Protein AF-A0A485AII3-F1 (afdb_monomer)

Organism: Raoultella planticola (NCBI:txid575)

Foldseek 3Di:
DDPLPQDDDDPQQDQLDPPFHGDDSVVLSVLLVVLVPDDLVVQDDDPDCDPCVVCCVPQDDDDDSVSSSVSVSSVVSNVCSVVVVPDPCVPPPPPCPDPDPDD

Sequence (103 aa):
METMNKRIFITTRYPVSAQHGRPPSEFLQQLVETLDALPDDVFAENELHDIYAVMKGVLGPYTSLQHRKAVMCEVLRVQAGFESDWRWEAGVDLRNHHSPDSH

pLDDT: mean 80.34, std 18.9, range [36.25, 97.69]

Solvent-accessible surface area (backbone atoms only — not comparable to full-atom values): 6782 Å² total; per-residue (Å²): 134,83,80,76,78,78,79,86,73,67,76,79,38,49,46,76,45,98,89,39,69,56,57,55,70,65,57,58,50,50,49,51,53,56,58,69,73,46,64,66,76,81,51,49,91,71,93,64,91,44,71,66,62,72,40,36,89,79,76,39,84,74,87,45,63,68,48,39,49,52,50,50,49,50,50,52,53,44,49,51,41,71,59,42,85,50,55,92,64,72,84,65,68,90,77,66,89,73,74,82,78,83,132

Secondary structure (DSSP, 8-state):
---------SGGGS-SSTTSPPPPHHHHHHHHHHHHTS-GGGGS--SS--HHHHHHHHH----SHHHHHHHHHHHHHHHHHHHTTS-TTTT--TT--------

Radius of gyration: 16.8 Å; Cα contacts (8 Å, |Δi|>4): 52; chains: 1; bounding box: 39×32×48 Å

Mean predicted aligned error: 9.95 Å

Structure (mmCIF, N/CA/C/O backbone):
data_AF-A0A485AII3-F1
#
_entry.id   AF-A0A485AII3-F1
#
loop_
_atom_site.group_PDB
_atom_site.id
_atom_site.type_symbol
_atom_site.label_atom_id
_atom_site.label_alt_id
_atom_site.label_comp_id
_atom_site.label_asym_id
_atom_site.label_entity_id
_atom_site.label_seq_id
_atom_site.pdbx_PDB_ins_code
_atom_site.Cartn_x
_atom_site.Cartn_y
_atom_site.Cartn_z
_atom_site.occupancy
_atom_site.B_iso_or_equiv
_atom_site.auth_seq_id
_atom_site.auth_comp_id
_atom_site.auth_asym_id
_atom_site.auth_atom_id
_atom_site.pdbx_PDB_model_num
ATOM 1 N N . MET A 1 1 ? -20.703 -0.169 -21.672 1.00 36.25 1 MET A N 1
ATOM 2 C CA . MET A 1 1 ? -19.432 0.537 -21.925 1.00 36.25 1 MET A CA 1
ATOM 3 C C . MET A 1 1 ? -19.023 1.146 -20.602 1.00 36.25 1 MET A C 1
ATOM 5 O O . MET A 1 1 ? -19.548 2.185 -20.228 1.00 36.25 1 MET A O 1
ATOM 9 N N . GLU A 1 2 ? -18.247 0.401 -19.824 1.00 46.69 2 GLU A N 1
ATOM 10 C CA . GLU A 1 2 ? -17.829 0.819 -18.491 1.00 46.69 2 GLU A CA 1
ATOM 11 C C . GLU A 1 2 ? -16.742 1.878 -18.663 1.00 46.69 2 GLU A C 1
ATOM 13 O O . GLU A 1 2 ? -15.707 1.637 -19.287 1.00 46.69 2 GLU A O 1
ATOM 18 N N . THR A 1 3 ? -17.021 3.099 -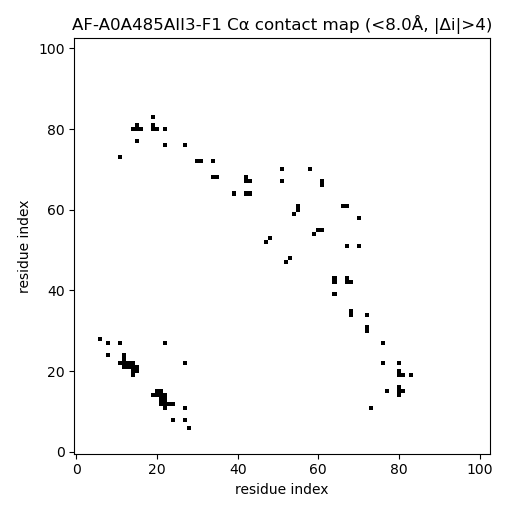18.226 1.00 47.19 3 THR A N 1
ATOM 19 C CA . THR A 1 3 ? -16.048 4.184 -18.272 1.00 47.19 3 THR A CA 1
ATOM 20 C C . THR A 1 3 ? -14.957 3.837 -17.263 1.00 47.19 3 THR A C 1
ATOM 22 O O . THR A 1 3 ? -15.124 4.099 -16.075 1.00 47.19 3 THR A O 1
ATOM 25 N N . MET A 1 4 ? -13.859 3.211 -17.706 1.00 55.84 4 MET A N 1
ATOM 26 C CA . MET A 1 4 ? -12.665 3.048 -16.874 1.00 55.84 4 MET A CA 1
ATOM 27 C C . MET A 1 4 ? -12.230 4.443 -16.427 1.00 55.84 4 MET A C 1
ATOM 29 O O . MET A 1 4 ? -11.665 5.213 -17.208 1.00 55.84 4 MET A O 1
ATOM 33 N N . ASN A 1 5 ? -12.524 4.784 -15.174 1.00 59.81 5 ASN A N 1
ATOM 34 C CA . ASN A 1 5 ? -12.034 6.000 -14.551 1.00 59.81 5 ASN A CA 1
ATOM 35 C C . ASN A 1 5 ? -10.512 5.878 -14.480 1.00 59.81 5 ASN A C 1
ATOM 37 O O . ASN A 1 5 ? -9.964 5.202 -13.612 1.00 59.81 5 ASN A O 1
ATOM 41 N N . LYS A 1 6 ? -9.826 6.477 -15.454 1.00 68.38 6 LYS A N 1
ATOM 42 C CA . LYS A 1 6 ? -8.379 6.354 -15.594 1.00 68.38 6 LYS A CA 1
ATOM 43 C C . LYS A 1 6 ? -7.716 7.151 -14.473 1.00 68.38 6 LYS A C 1
ATOM 45 O O . LYS A 1 6 ? -7.582 8.371 -14.575 1.00 68.38 6 LYS A O 1
ATOM 50 N N . ARG A 1 7 ? -7.322 6.469 -13.391 1.00 83.81 7 ARG A N 1
ATOM 51 C CA . ARG A 1 7 ? -6.571 7.084 -12.289 1.00 83.81 7 ARG A CA 1
ATOM 52 C C . ARG A 1 7 ? -5.237 7.611 -12.826 1.00 83.81 7 ARG A C 1
ATOM 54 O O . ARG A 1 7 ? -4.553 6.953 -13.612 1.00 83.81 7 ARG A O 1
ATOM 61 N N . ILE A 1 8 ? -4.861 8.815 -12.401 1.00 84.94 8 ILE A N 1
ATOM 62 C CA . ILE A 1 8 ? -3.559 9.401 -12.729 1.00 84.94 8 ILE A CA 1
ATOM 63 C C . ILE A 1 8 ? -2.585 9.035 -11.612 1.00 84.94 8 ILE A C 1
ATOM 65 O O . ILE A 1 8 ? -2.693 9.525 -10.491 1.00 84.94 8 ILE A O 1
ATOM 69 N N . PHE A 1 9 ? -1.612 8.188 -11.934 1.00 86.31 9 PHE A N 1
ATOM 70 C CA . PHE A 1 9 ? -0.525 7.829 -11.028 1.00 86.31 9 PHE A CA 1
ATOM 71 C C .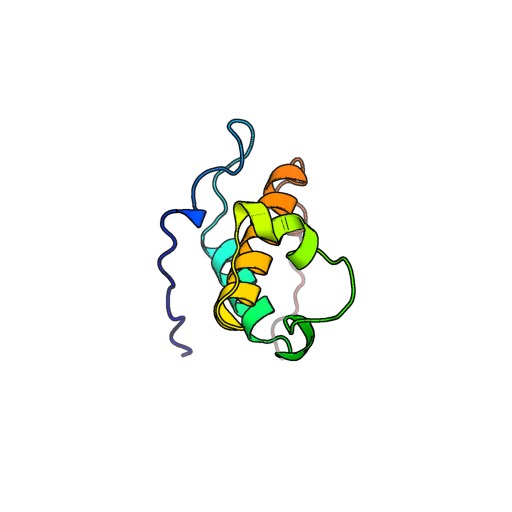 PHE A 1 9 ? 0.691 8.718 -11.304 1.00 86.31 9 PHE A C 1
ATOM 73 O O . PHE A 1 9 ? 1.222 8.708 -12.416 1.00 86.31 9 PHE A O 1
ATOM 80 N N . ILE A 1 10 ? 1.123 9.484 -10.298 1.00 84.62 10 ILE A N 1
ATOM 81 C CA . ILE A 1 10 ? 2.276 10.392 -10.398 1.00 84.62 10 ILE A CA 1
ATOM 82 C C . ILE A 1 10 ? 3.474 9.761 -9.685 1.00 84.62 10 ILE A C 1
ATOM 84 O O . ILE A 1 10 ? 4.323 9.148 -10.327 1.00 84.62 10 ILE A O 1
ATOM 88 N N . THR A 1 11 ? 3.520 9.846 -8.354 1.00 83.62 11 THR A N 1
ATOM 89 C CA . THR A 1 11 ? 4.679 9.397 -7.567 1.00 83.62 11 THR A CA 1
ATOM 90 C C . THR A 1 11 ? 4.830 7.877 -7.554 1.00 83.62 11 THR A C 1
ATOM 92 O O . THR A 1 11 ? 5.934 7.351 -7.635 1.00 83.62 11 THR A O 1
ATOM 95 N N . THR A 1 12 ? 3.726 7.137 -7.542 1.00 81.12 12 THR A N 1
ATOM 96 C CA . THR A 1 12 ? 3.749 5.666 -7.524 1.00 81.12 1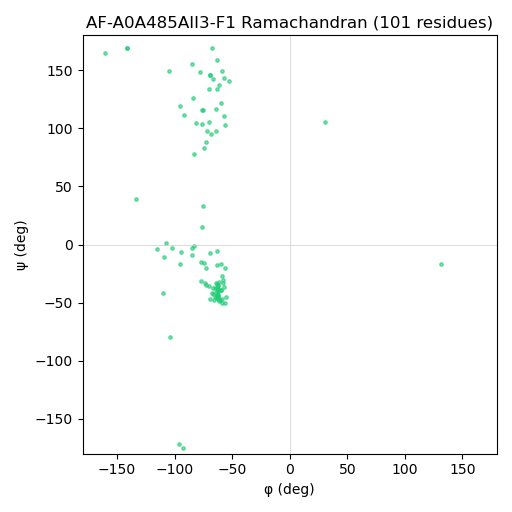2 THR A CA 1
ATOM 97 C C . THR A 1 12 ? 4.242 5.045 -8.833 1.00 81.12 12 THR A C 1
ATOM 99 O O . THR A 1 12 ? 4.485 3.843 -8.876 1.00 81.12 12 THR A O 1
ATOM 102 N N . ARG A 1 13 ? 4.453 5.845 -9.891 1.00 83.06 13 ARG A N 1
ATOM 103 C CA . ARG A 1 13 ? 5.104 5.409 -11.139 1.00 83.06 13 ARG A CA 1
ATOM 104 C C . ARG A 1 13 ? 6.626 5.469 -11.096 1.00 83.06 13 ARG A C 1
ATOM 106 O O . ARG A 1 13 ? 7.263 5.003 -12.044 1.00 83.06 13 ARG A O 1
ATOM 113 N N . TYR A 1 14 ? 7.223 6.059 -10.061 1.00 84.94 14 TYR A N 1
ATOM 114 C CA . TYR A 1 14 ? 8.674 6.029 -9.930 1.00 84.94 14 TYR A CA 1
ATOM 115 C C . TYR A 1 14 ? 9.157 4.604 -9.614 1.00 84.94 14 TYR A C 1
ATOM 117 O O . TYR A 1 14 ? 8.451 3.849 -8.934 1.00 84.94 14 TYR A O 1
ATOM 125 N N . PRO A 1 15 ? 10.346 4.224 -10.118 1.00 82.62 15 PRO A N 1
ATOM 126 C CA . PRO A 1 15 ? 10.978 2.960 -9.763 1.00 82.62 15 PRO A CA 1
ATOM 127 C C . PRO A 1 15 ? 11.090 2.794 -8.247 1.00 82.62 15 PRO A C 1
ATOM 129 O O . PRO A 1 15 ? 11.396 3.755 -7.543 1.00 82.62 15 PRO A O 1
ATOM 132 N N . VAL A 1 16 ? 10.864 1.575 -7.756 1.00 81.69 16 VAL A N 1
ATOM 133 C CA . VAL A 1 16 ? 11.058 1.234 -6.334 1.00 81.69 16 VAL A CA 1
ATOM 134 C C . VAL A 1 16 ? 12.542 1.303 -5.957 1.00 81.69 16 VAL A C 1
ATOM 136 O O . VAL A 1 16 ? 12.892 1.778 -4.882 1.00 81.69 16 VAL A O 1
ATOM 139 N N . SER A 1 17 ? 13.423 0.881 -6.864 1.00 79.19 17 SER A N 1
ATOM 140 C CA . SER A 1 17 ? 14.874 1.010 -6.740 1.00 79.19 17 SER A CA 1
ATOM 141 C C . SER A 1 17 ? 15.483 1.349 -8.103 1.00 79.19 17 SER A C 1
ATOM 143 O O . SER A 1 17 ? 14.813 1.246 -9.131 1.00 79.19 17 SER A O 1
ATOM 145 N N . ALA A 1 18 ? 16.767 1.715 -8.134 1.00 77.44 18 ALA A N 1
ATOM 146 C CA . ALA A 1 18 ? 17.488 1.964 -9.385 1.00 77.44 18 ALA A CA 1
ATOM 147 C C . ALA A 1 18 ? 17.604 0.721 -10.295 1.00 77.44 18 ALA A C 1
ATOM 149 O O . ALA A 1 18 ? 17.903 0.866 -11.477 1.00 77.44 18 ALA A O 1
ATOM 150 N N . GLN A 1 19 ? 17.391 -0.482 -9.747 1.00 76.38 19 GLN A N 1
ATOM 151 C CA . GLN A 1 19 ? 17.517 -1.760 -10.455 1.00 76.38 19 GLN A CA 1
ATOM 152 C C . GLN A 1 19 ? 16.178 -2.270 -11.010 1.00 76.38 19 GLN A C 1
ATOM 154 O O . GLN A 1 19 ? 16.179 -3.115 -11.901 1.00 76.38 19 GLN A O 1
ATOM 159 N N . HIS A 1 20 ? 15.043 -1.746 -10.535 1.00 77.38 20 HIS A N 1
ATOM 160 C CA . HIS A 1 20 ? 13.715 -2.182 -10.970 1.00 77.38 20 HIS A CA 1
ATOM 161 C C . HIS A 1 20 ? 13.066 -1.172 -11.918 1.00 77.38 20 HIS A C 1
ATOM 163 O O . HIS A 1 20 ? 13.299 0.034 -11.850 1.00 77.38 20 HIS A O 1
ATOM 169 N N . GLY A 1 21 ? 12.233 -1.674 -12.829 1.00 76.19 21 GLY A N 1
ATOM 170 C CA . GLY A 1 21 ? 11.485 -0.841 -13.765 1.00 76.19 21 GLY A CA 1
ATOM 171 C C . GLY A 1 21 ? 10.418 0.022 -13.084 1.00 76.19 21 GLY A C 1
ATOM 172 O O . GLY A 1 21 ? 10.068 -0.151 -11.916 1.00 76.19 21 GLY A O 1
ATOM 173 N N . ARG A 1 22 ? 9.860 0.963 -13.849 1.00 84.94 22 ARG A N 1
ATOM 174 C CA . ARG A 1 22 ? 8.663 1.704 -13.430 1.00 84.94 22 ARG A CA 1
ATOM 175 C C . ARG A 1 22 ? 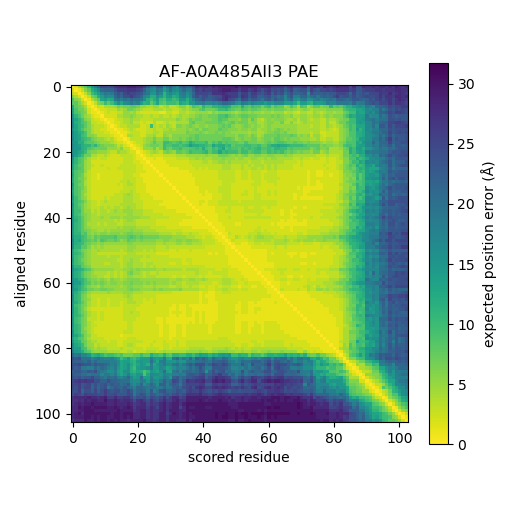7.455 0.763 -13.452 1.00 84.94 22 ARG A C 1
ATOM 177 O O . ARG A 1 22 ? 7.272 0.099 -14.474 1.00 84.94 22 ARG A O 1
ATOM 184 N N . PRO A 1 23 ? 6.604 0.740 -12.414 1.00 86.12 23 PRO A N 1
ATOM 185 C CA . PRO A 1 23 ? 5.391 -0.065 -12.455 1.00 86.12 23 PRO A CA 1
ATOM 186 C C . PRO A 1 23 ? 4.457 0.425 -13.585 1.00 86.12 23 PRO A C 1
ATOM 188 O O . PRO A 1 23 ? 4.253 1.643 -13.724 1.00 86.12 23 PRO A O 1
ATOM 191 N N . PRO A 1 24 ? 3.894 -0.486 -14.404 1.00 87.00 24 PRO A N 1
ATOM 192 C CA . PRO A 1 24 ? 2.882 -0.148 -15.405 1.00 87.00 24 PRO A CA 1
ATOM 193 C C . PRO A 1 24 ? 1.640 0.494 -14.774 1.00 87.00 24 PRO A C 1
ATOM 195 O O . PRO A 1 24 ? 1.275 0.187 -13.638 1.00 87.00 24 PRO A O 1
ATOM 198 N N . SER A 1 25 ? 0.959 1.378 -15.510 1.00 88.38 25 SER A N 1
ATOM 199 C CA . SER A 1 25 ? -0.273 2.021 -15.025 1.00 88.38 25 SER A CA 1
ATOM 200 C C . SER A 1 25 ? -1.390 1.015 -14.780 1.00 88.38 25 SER A C 1
ATOM 202 O O . SER A 1 25 ? -2.175 1.184 -13.856 1.00 88.38 25 SER A O 1
ATOM 204 N N . GLU A 1 26 ? -1.436 -0.028 -15.597 1.00 87.12 26 GLU A N 1
ATOM 205 C CA . GLU A 1 26 ? -2.431 -1.092 -15.569 1.00 87.12 26 GLU A CA 1
ATOM 206 C C . GLU A 1 26 ? -2.280 -1.919 -14.288 1.00 87.12 26 GLU A C 1
ATOM 208 O O . GLU A 1 26 ? -3.269 -2.190 -13.616 1.00 87.12 26 GLU A O 1
ATOM 213 N N . PHE A 1 27 ? -1.039 -2.213 -13.884 1.00 87.94 27 PHE A N 1
ATOM 214 C CA . PHE A 1 27 ? -0.744 -2.866 -12.607 1.00 87.94 27 PHE A CA 1
ATOM 215 C C . PHE A 1 27 ? -1.205 -2.014 -11.418 1.00 87.94 27 PHE A C 1
ATOM 217 O O . PHE A 1 27 ? -1.910 -2.501 -10.539 1.00 87.94 27 PHE A O 1
ATOM 224 N N . LEU A 1 28 ? -0.861 -0.720 -11.403 1.00 90.44 28 LEU A N 1
ATOM 225 C CA . LEU A 1 28 ? -1.280 0.184 -10.324 1.00 90.44 28 LEU A CA 1
ATOM 226 C C . LEU A 1 28 ? -2.807 0.324 -10.260 1.00 90.44 28 LEU A C 1
ATOM 228 O O . LEU A 1 28 ? -3.381 0.420 -9.177 1.00 90.44 28 LEU A O 1
ATOM 232 N N . GLN A 1 29 ? -3.466 0.320 -11.418 1.00 92.19 29 GLN A N 1
ATOM 233 C CA . GLN A 1 29 ? -4.916 0.383 -11.524 1.00 92.19 29 GLN A CA 1
ATOM 234 C C . GLN A 1 29 ? -5.577 -0.869 -10.940 1.00 92.19 29 GLN A C 1
ATOM 236 O O . GLN A 1 29 ? -6.484 -0.723 -10.118 1.00 92.19 29 GLN A O 1
ATOM 241 N N . GLN A 1 30 ? -5.089 -2.056 -11.314 1.00 91.00 30 GLN A N 1
ATOM 242 C CA . GLN A 1 30 ? -5.560 -3.338 -10.788 1.00 91.00 30 GLN A CA 1
ATOM 243 C C . GLN A 1 30 ? -5.316 -3.461 -9.286 1.00 91.00 30 GLN A C 1
ATOM 245 O O . GLN A 1 30 ? -6.178 -3.962 -8.571 1.00 91.00 30 GLN A O 1
ATOM 250 N N . LEU A 1 31 ? -4.177 -2.972 -8.789 1.00 92.62 31 LEU A N 1
ATOM 251 C CA . LEU A 1 31 ? -3.867 -3.003 -7.363 1.00 92.62 31 LEU A CA 1
ATOM 252 C C . LEU A 1 31 ? -4.897 -2.209 -6.553 1.00 92.62 31 LEU A C 1
ATOM 254 O O . LEU A 1 31 ? -5.433 -2.716 -5.571 1.00 92.62 31 LEU A O 1
ATOM 258 N N . VAL A 1 32 ? -5.218 -0.989 -6.992 1.00 94.25 32 VAL A N 1
ATOM 259 C CA . VAL A 1 32 ? -6.226 -0.160 -6.318 1.00 94.25 32 VAL A CA 1
ATOM 260 C C . VAL A 1 32 ? -7.612 -0.794 -6.407 1.00 94.25 32 VAL A C 1
ATOM 262 O O . VAL A 1 32 ? -8.297 -0.865 -5.397 1.00 94.25 32 VAL A O 1
ATOM 265 N N . GLU A 1 33 ? -8.020 -1.287 -7.577 1.00 94.19 33 GLU A N 1
ATOM 266 C CA . GLU A 1 33 ? -9.329 -1.939 -7.749 1.00 94.19 33 GLU A CA 1
ATOM 267 C C . GLU A 1 33 ? -9.470 -3.196 -6.889 1.00 94.19 33 GLU A C 1
ATOM 269 O O . GLU A 1 33 ? -10.507 -3.402 -6.261 1.00 94.19 33 GLU A O 1
ATOM 274 N N . THR A 1 34 ? -8.409 -4.000 -6.811 1.00 93.62 34 THR A N 1
ATOM 275 C CA . THR A 1 34 ? -8.384 -5.214 -5.990 1.00 93.62 34 THR A CA 1
ATOM 276 C C . THR A 1 34 ? -8.562 -4.869 -4.515 1.00 93.62 34 THR A C 1
ATOM 278 O O . THR A 1 34 ? -9.381 -5.482 -3.838 1.00 93.62 34 THR A O 1
ATOM 281 N N . LEU A 1 35 ? -7.831 -3.872 -4.010 1.00 95.38 35 LEU A N 1
ATOM 282 C CA . LEU A 1 35 ? -7.905 -3.480 -2.600 1.00 95.38 35 LEU A CA 1
ATOM 283 C C . LEU A 1 35 ? -9.198 -2.727 -2.263 1.00 95.38 35 LEU A C 1
ATOM 285 O O . LEU A 1 35 ? -9.724 -2.892 -1.163 1.00 95.38 35 LEU A O 1
ATOM 289 N N . ASP A 1 36 ? -9.736 -1.939 -3.195 1.00 94.31 36 ASP A N 1
ATOM 290 C CA . ASP A 1 36 ? -11.024 -1.258 -3.026 1.00 94.31 36 ASP A CA 1
ATOM 291 C C . ASP A 1 36 ? -12.183 -2.264 -2.907 1.00 94.31 36 ASP A C 1
ATOM 293 O O . ASP A 1 36 ? -13.127 -2.006 -2.161 1.00 94.31 36 ASP A O 1
ATOM 297 N N . ALA A 1 37 ? -12.103 -3.413 -3.589 1.00 94.56 37 ALA A N 1
ATOM 298 C CA . ALA A 1 37 ? -13.120 -4.467 -3.544 1.00 94.56 37 ALA A CA 1
ATOM 299 C C . ALA A 1 37 ? -13.082 -5.330 -2.267 1.00 94.56 37 ALA A C 1
ATOM 301 O O . ALA A 1 37 ? -14.033 -6.069 -2.000 1.00 94.56 37 ALA A O 1
ATOM 302 N N . LEU A 1 38 ? -12.001 -5.268 -1.483 1.00 96.06 38 LEU A N 1
ATOM 303 C CA . LEU A 1 38 ? -11.877 -6.036 -0.244 1.00 96.06 38 LEU A CA 1
ATOM 304 C C . LEU A 1 38 ? -12.676 -5.397 0.908 1.00 96.06 38 LEU A C 1
ATOM 306 O O . LEU A 1 38 ? -12.771 -4.166 0.978 1.00 96.06 38 LEU A O 1
ATOM 310 N N . PRO A 1 39 ? -13.209 -6.209 1.848 1.00 97.69 39 PRO A N 1
ATOM 311 C CA . PRO A 1 39 ? -13.914 -5.701 3.020 1.00 97.69 39 PRO A CA 1
ATOM 312 C C . PRO A 1 39 ? -13.053 -4.752 3.853 1.00 97.69 39 PRO A C 1
ATOM 314 O O . PRO A 1 39 ? -11.859 -4.981 4.045 1.00 97.69 39 PRO A O 1
ATOM 317 N N . ASP A 1 40 ? -13.682 -3.721 4.408 1.00 97.19 40 ASP A N 1
ATOM 318 C CA . ASP A 1 40 ? -13.008 -2.708 5.220 1.00 97.19 40 ASP A CA 1
ATOM 319 C C . ASP A 1 40 ? -12.285 -3.302 6.442 1.00 97.19 40 ASP A C 1
ATOM 321 O O . ASP A 1 40 ? -11.189 -2.854 6.779 1.00 97.19 40 ASP A O 1
ATOM 325 N N . ASP A 1 41 ? -12.828 -4.374 7.026 1.00 96.25 41 ASP A N 1
ATOM 326 C CA . ASP A 1 41 ? -12.240 -5.095 8.164 1.00 96.25 41 ASP A CA 1
ATOM 327 C C . ASP A 1 41 ? -10.832 -5.642 7.880 1.00 96.25 41 ASP A C 1
ATOM 329 O O . ASP A 1 41 ? -10.018 -5.742 8.795 1.00 96.25 41 ASP A O 1
ATOM 333 N N . VAL A 1 42 ? -10.499 -5.935 6.615 1.00 95.69 42 VAL A N 1
ATOM 334 C CA . VAL A 1 42 ? -9.148 -6.373 6.210 1.00 95.69 42 VAL A CA 1
ATOM 335 C C . VAL A 1 42 ? -8.103 -5.299 6.514 1.00 95.69 42 VAL A C 1
ATOM 337 O O . VAL A 1 42 ? -6.952 -5.604 6.819 1.00 95.69 42 VAL A O 1
ATOM 340 N N . PHE A 1 43 ? -8.505 -4.032 6.434 1.00 97.00 43 PHE A N 1
ATOM 341 C CA . PHE A 1 43 ? -7.628 -2.881 6.612 1.00 97.00 43 PHE A CA 1
ATOM 342 C C . PHE A 1 43 ? -7.878 -2.160 7.932 1.00 97.00 43 PHE A C 1
ATOM 344 O O . PHE A 1 43 ? -7.238 -1.137 8.182 1.00 97.00 43 PHE A O 1
ATOM 351 N N . ALA A 1 44 ? -8.799 -2.644 8.766 1.00 95.69 44 ALA A N 1
ATOM 352 C CA . ALA A 1 44 ? -9.086 -2.053 10.061 1.00 95.69 44 ALA A CA 1
ATOM 353 C C . ALA A 1 44 ? -7.861 -2.121 10.987 1.00 95.69 44 ALA A C 1
ATOM 355 O O . ALA A 1 44 ? -6.915 -2.889 10.781 1.00 95.69 44 ALA A O 1
ATOM 356 N N . GLU A 1 45 ? -7.847 -1.259 12.000 1.00 94.56 45 GLU A N 1
ATOM 357 C CA . GLU A 1 45 ? -6.879 -1.386 13.085 1.00 94.56 45 GLU A CA 1
ATOM 358 C C . GLU A 1 45 ? -7.169 -2.657 13.886 1.00 94.56 45 GLU A C 1
ATOM 360 O O . GLU A 1 45 ? -8.320 -3.040 14.080 1.00 94.56 45 GLU A O 1
ATOM 365 N N . ASN A 1 46 ? -6.110 -3.322 14.326 1.00 92.69 46 ASN A N 1
ATOM 366 C CA . ASN A 1 46 ? -6.183 -4.522 15.140 1.00 92.69 46 ASN A CA 1
ATOM 367 C C . ASN A 1 46 ? -5.071 -4.478 16.197 1.00 92.69 46 ASN A C 1
ATOM 369 O O . ASN A 1 46 ? -4.182 -3.628 16.148 1.00 92.69 46 ASN A O 1
ATOM 373 N N . GLU A 1 47 ? -5.135 -5.389 17.166 1.00 94.12 47 GLU A N 1
ATOM 374 C CA . GLU A 1 47 ? -4.175 -5.458 18.276 1.00 94.12 47 GLU A CA 1
ATOM 375 C C . GLU A 1 47 ? -2.881 -6.214 17.917 1.00 94.12 47 GLU A C 1
ATOM 377 O O . GLU A 1 47 ? -1.986 -6.351 18.753 1.00 94.12 47 GLU A O 1
ATOM 382 N N . LEU A 1 48 ? -2.769 -6.735 16.691 1.00 92.75 48 LEU A N 1
ATOM 383 C CA . LEU A 1 48 ? -1.624 -7.524 16.254 1.00 92.75 48 LEU A CA 1
ATOM 384 C C . LEU A 1 48 ? -0.485 -6.624 15.765 1.00 92.75 48 LEU A C 1
ATOM 386 O O . LEU A 1 48 ? -0.674 -5.502 15.296 1.00 92.75 48 LEU A O 1
ATOM 390 N N . HIS A 1 49 ? 0.734 -7.158 15.828 1.00 92.81 49 HIS A N 1
ATOM 391 C CA . HIS A 1 49 ? 1.895 -6.524 15.214 1.00 92.81 49 HIS A CA 1
ATOM 392 C C . HIS A 1 49 ? 1.964 -6.880 13.724 1.00 92.81 49 HIS A C 1
ATOM 394 O O . HIS A 1 49 ? 2.707 -7.772 13.315 1.00 92.81 49 HIS A O 1
ATOM 400 N N . ASP A 1 50 ? 1.135 -6.216 12.926 1.00 94.25 50 ASP A N 1
ATOM 401 C CA . ASP A 1 50 ? 1.022 -6.438 11.488 1.00 94.25 50 ASP A CA 1
ATOM 402 C C . ASP A 1 50 ? 1.865 -5.445 10.663 1.00 94.25 50 ASP A C 1
ATOM 404 O O . ASP A 1 50 ? 2.662 -4.654 11.177 1.00 94.25 50 ASP A O 1
ATOM 408 N N . ILE A 1 51 ? 1.679 -5.474 9.345 1.00 94.12 51 ILE A N 1
ATOM 409 C CA . ILE A 1 51 ? 2.362 -4.570 8.420 1.00 94.12 51 ILE A CA 1
ATOM 410 C C . ILE A 1 51 ? 2.112 -3.085 8.725 1.00 94.12 51 ILE A C 1
ATOM 412 O O . ILE A 1 51 ? 2.993 -2.256 8.500 1.00 94.12 51 ILE A O 1
ATOM 416 N N . TYR A 1 52 ? 0.954 -2.727 9.282 1.00 96.31 52 TYR A N 1
ATOM 417 C CA . TYR A 1 52 ? 0.658 -1.356 9.683 1.00 96.31 52 TYR A CA 1
ATOM 418 C C . TYR A 1 52 ? 1.438 -0.962 10.934 1.00 96.31 52 TYR A C 1
ATOM 420 O O . TYR A 1 52 ? 1.888 0.176 11.038 1.00 96.31 52 TYR A O 1
ATOM 428 N N . ALA A 1 53 ? 1.667 -1.885 11.868 1.00 95.44 53 ALA A N 1
ATOM 429 C CA . ALA A 1 53 ? 2.580 -1.629 12.978 1.00 95.44 53 ALA A CA 1
ATOM 430 C C . ALA A 1 53 ? 4.019 -1.393 12.478 1.00 95.44 53 ALA A C 1
ATOM 432 O O . ALA A 1 53 ? 4.655 -0.418 12.887 1.00 95.44 53 ALA A O 1
ATOM 433 N N . VAL A 1 54 ? 4.497 -2.223 11.541 1.00 95.75 54 VAL A N 1
ATOM 434 C CA . VAL A 1 54 ? 5.846 -2.118 10.950 1.00 95.75 54 VAL A CA 1
ATOM 435 C C . VAL A 1 54 ? 6.033 -0.804 10.183 1.00 95.75 54 VAL A C 1
ATOM 437 O O . VAL A 1 54 ? 7.031 -0.107 10.365 1.00 95.75 54 VAL A O 1
ATOM 440 N N . MET A 1 55 ? 5.063 -0.424 9.349 1.00 96.31 55 MET A N 1
ATOM 441 C CA . MET A 1 55 ? 5.184 0.734 8.457 1.00 96.31 55 MET A CA 1
ATOM 442 C C . ME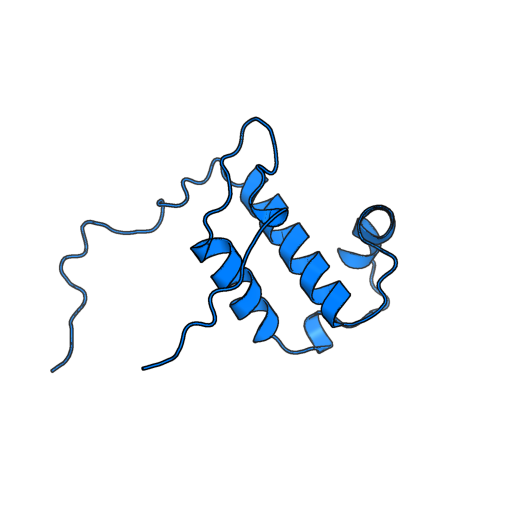T A 1 55 ? 4.814 2.069 9.114 1.00 96.31 55 MET A C 1
ATOM 444 O O . MET A 1 55 ? 4.956 3.119 8.480 1.00 96.31 55 MET A O 1
ATOM 448 N N . LYS A 1 56 ? 4.365 2.073 10.376 1.00 94.75 56 LYS A N 1
ATOM 449 C CA . LYS A 1 56 ? 3.849 3.271 11.062 1.00 94.75 56 LYS A CA 1
ATOM 450 C C . LYS A 1 56 ? 4.843 4.430 11.097 1.00 94.75 56 LYS A C 1
ATOM 452 O O . LYS A 1 56 ? 4.432 5.577 10.965 1.00 94.75 56 LYS A O 1
ATOM 457 N N . GLY A 1 57 ? 6.135 4.143 11.255 1.00 95.69 57 GLY A N 1
ATOM 458 C CA . GLY A 1 57 ? 7.181 5.170 11.316 1.00 95.69 57 GLY A CA 1
ATOM 459 C C . GLY A 1 57 ? 7.491 5.845 9.976 1.00 95.69 57 GLY A C 1
ATOM 460 O O . GLY A 1 57 ? 8.052 6.935 9.971 1.00 95.69 57 GLY A O 1
ATOM 461 N N . VAL A 1 58 ? 7.134 5.213 8.853 1.00 94.75 58 VAL A N 1
ATOM 462 C CA . VAL A 1 58 ? 7.473 5.693 7.501 1.00 94.75 58 VAL A CA 1
ATOM 463 C C . VAL A 1 58 ? 6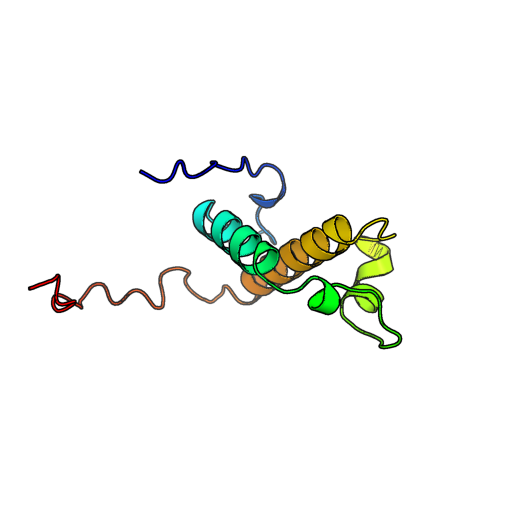.241 6.200 6.757 1.00 94.75 58 VAL A C 1
ATOM 465 O O . VAL A 1 58 ? 6.307 7.223 6.084 1.00 94.75 58 VAL A O 1
ATOM 468 N N . LEU A 1 59 ? 5.120 5.485 6.873 1.00 93.81 59 LEU A N 1
ATOM 469 C CA . LEU A 1 59 ? 3.881 5.763 6.141 1.00 93.81 59 LEU A CA 1
ATOM 470 C C . LEU A 1 59 ? 2.720 6.170 7.057 1.00 93.81 59 LEU A C 1
ATOM 472 O O . LEU A 1 59 ? 1.626 6.445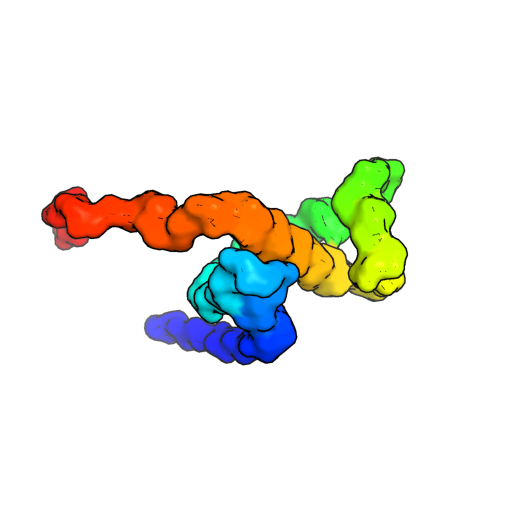 6.577 1.00 93.81 59 LEU A O 1
ATOM 476 N N . GLY A 1 60 ? 2.923 6.161 8.375 1.00 93.00 60 GLY A N 1
ATOM 477 C CA . GLY A 1 60 ? 1.957 6.676 9.339 1.00 93.00 60 GLY A CA 1
ATOM 478 C C . GLY A 1 60 ? 2.210 8.147 9.699 1.00 93.00 60 GLY A C 1
ATOM 479 O O . GLY A 1 60 ? 3.114 8.781 9.155 1.00 93.00 60 GLY A O 1
ATOM 480 N N . PRO A 1 61 ? 1.438 8.702 10.651 1.00 95.00 61 PRO A N 1
ATOM 481 C CA . PRO A 1 61 ? 0.291 8.086 11.318 1.00 95.00 61 PRO A CA 1
ATOM 482 C C . PRO A 1 61 ? -0.911 7.914 10.376 1.00 95.00 61 PRO A C 1
ATOM 484 O O . PRO A 1 61 ? -1.171 8.742 9.504 1.00 95.00 61 PRO A O 1
ATOM 487 N N . TYR A 1 62 ? -1.672 6.837 10.573 1.00 95.62 62 TYR A N 1
ATOM 488 C CA . TYR A 1 62 ? -2.858 6.546 9.768 1.00 95.62 62 TYR A CA 1
ATOM 489 C C . TYR A 1 62 ? -4.066 7.295 10.321 1.00 95.62 62 TYR A C 1
ATOM 491 O O . TYR A 1 62 ? -4.385 7.179 11.499 1.00 95.62 62 TYR A O 1
ATOM 499 N N . THR A 1 63 ? -4.737 8.064 9.471 1.00 95.44 63 THR A N 1
ATOM 500 C CA . THR A 1 63 ? -5.834 8.961 9.871 1.00 95.44 63 THR A CA 1
ATOM 501 C C . THR A 1 63 ? -7.201 8.481 9.400 1.00 95.44 63 THR A C 1
ATOM 503 O O . THR A 1 63 ? -8.222 9.030 9.802 1.00 95.44 63 THR A O 1
ATOM 506 N N . SER A 1 64 ? -7.237 7.472 8.531 1.00 96.62 64 SER A N 1
ATOM 507 C CA . SER A 1 64 ? -8.465 6.913 7.982 1.00 96.62 64 SER A CA 1
ATOM 508 C C . SER A 1 64 ? -8.223 5.514 7.427 1.00 96.62 64 SER A C 1
ATOM 510 O O . SER A 1 64 ? -7.085 5.119 7.148 1.00 96.62 64 SER A O 1
ATOM 512 N N . LEU A 1 65 ? -9.312 4.783 7.197 1.00 96.12 65 LEU A N 1
ATOM 513 C CA . LEU A 1 65 ? -9.259 3.505 6.499 1.00 96.12 65 LEU A CA 1
ATOM 514 C C . LEU A 1 65 ? -8.693 3.654 5.081 1.00 96.12 65 LEU A C 1
ATOM 516 O O . LEU A 1 65 ? -7.876 2.848 4.651 1.00 96.12 65 LEU A O 1
ATOM 520 N N . GLN A 1 66 ? -9.058 4.731 4.379 1.00 95.69 66 GLN A N 1
ATOM 521 C CA . GLN A 1 66 ? -8.519 5.034 3.053 1.00 95.69 66 GLN A CA 1
ATOM 522 C C . GLN A 1 66 ? -6.993 5.194 3.084 1.00 95.69 66 GLN A C 1
ATOM 524 O O . GLN A 1 66 ? -6.307 4.703 2.189 1.00 95.69 66 GLN A O 1
ATOM 529 N N . HIS A 1 67 ? -6.448 5.825 4.129 1.00 95.88 67 HIS A N 1
ATOM 530 C CA . HIS A 1 67 ? -5.002 5.914 4.310 1.00 95.88 67 HIS A CA 1
ATOM 531 C C . HIS A 1 67 ? -4.392 4.514 4.510 1.00 95.88 67 HIS A C 1
ATOM 533 O O . HIS A 1 67 ? -3.409 4.179 3.856 1.00 95.88 67 HIS A O 1
ATOM 539 N N . ARG A 1 68 ? -5.010 3.642 5.319 1.00 97.06 68 ARG A N 1
ATOM 540 C CA . ARG A 1 68 ? -4.548 2.250 5.496 1.00 97.06 68 ARG A CA 1
ATOM 541 C C . ARG A 1 68 ? -4.630 1.425 4.200 1.00 97.06 68 ARG A C 1
ATOM 543 O O . ARG A 1 68 ? -3.705 0.667 3.910 1.00 97.06 68 ARG A O 1
ATOM 550 N N . LYS A 1 69 ? -5.657 1.610 3.364 1.00 96.75 69 LYS A N 1
ATOM 551 C CA . LYS A 1 69 ? -5.713 1.001 2.020 1.00 96.75 69 LYS A CA 1
ATOM 552 C C . LYS A 1 69 ? -4.569 1.506 1.131 1.00 96.75 69 LYS A C 1
ATOM 554 O O . LYS A 1 69 ? -3.870 0.703 0.521 1.00 96.75 69 LYS A O 1
ATOM 559 N N . ALA A 1 70 ? -4.303 2.815 1.127 1.00 95.00 70 ALA A N 1
ATOM 560 C CA . ALA A 1 70 ? -3.197 3.405 0.364 1.00 95.00 70 ALA A CA 1
ATOM 561 C C . ALA A 1 70 ? -1.817 2.888 0.814 1.00 95.00 70 ALA A C 1
ATOM 563 O O . ALA A 1 70 ? -0.956 2.623 -0.023 1.00 95.00 70 ALA A O 1
ATOM 564 N N . VAL A 1 71 ? -1.622 2.691 2.120 1.00 96.06 71 VAL A N 1
ATOM 565 C CA . VAL A 1 71 ? -0.406 2.084 2.682 1.00 96.06 71 VAL A CA 1
ATOM 566 C C . VAL A 1 71 ? -0.236 0.652 2.183 1.00 96.06 71 VAL A C 1
ATOM 568 O O . VAL A 1 71 ? 0.859 0.293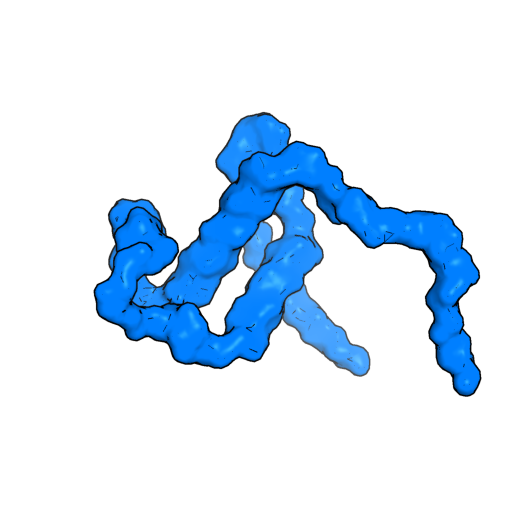 1.763 1.00 96.06 71 VAL A O 1
ATOM 571 N N . MET A 1 72 ? -1.305 -0.151 2.167 1.00 97.12 72 MET A N 1
ATOM 572 C CA . MET A 1 72 ? -1.234 -1.517 1.640 1.00 97.12 72 MET A CA 1
ATOM 573 C C . MET A 1 72 ? -0.906 -1.533 0.141 1.00 97.12 72 MET A C 1
ATOM 575 O O . MET A 1 72 ? -0.061 -2.319 -0.280 1.00 97.12 72 MET A O 1
ATOM 579 N N . CYS A 1 73 ? -1.496 -0.632 -0.656 1.00 95.44 73 CYS A N 1
ATOM 580 C CA . CYS A 1 73 ? -1.112 -0.462 -2.061 1.00 95.44 73 CYS A CA 1
ATOM 581 C C . CYS A 1 73 ? 0.390 -0.178 -2.199 1.00 95.44 73 CYS A C 1
ATOM 583 O O . CYS A 1 73 ? 1.055 -0.759 -3.051 1.00 95.44 73 CYS A O 1
ATOM 585 N N . GLU A 1 74 ? 0.942 0.709 -1.372 1.00 94.81 74 GLU A N 1
ATOM 586 C CA . GLU A 1 74 ? 2.365 1.042 -1.438 1.00 94.81 74 GLU A CA 1
ATOM 587 C C . GLU A 1 74 ? 3.252 -0.140 -1.035 1.00 94.81 74 GLU A C 1
ATOM 589 O O . GLU A 1 74 ? 4.225 -0.432 -1.728 1.00 94.81 74 GLU A O 1
ATOM 594 N N . VAL A 1 75 ? 2.891 -0.864 0.028 1.00 94.19 75 VAL A N 1
ATOM 595 C CA . VAL A 1 75 ? 3.619 -2.066 0.456 1.00 94.19 75 VAL A CA 1
ATOM 596 C C . VAL A 1 75 ? 3.635 -3.111 -0.655 1.00 94.19 75 VAL A C 1
ATOM 598 O O . VAL A 1 75 ? 4.711 -3.569 -1.029 1.00 94.19 75 VAL A O 1
ATOM 601 N N . LEU A 1 76 ? 2.476 -3.441 -1.232 1.00 93.31 76 LEU A N 1
ATOM 602 C CA . LEU A 1 76 ? 2.377 -4.438 -2.301 1.00 93.31 76 LEU A CA 1
ATOM 603 C C . LEU A 1 76 ? 3.111 -3.991 -3.570 1.00 93.31 76 LEU A C 1
ATOM 605 O O . LEU A 1 76 ? 3.765 -4.802 -4.218 1.00 93.31 76 LEU A O 1
ATOM 609 N N . ARG A 1 77 ? 3.072 -2.697 -3.910 1.00 91.25 77 ARG A N 1
ATOM 610 C CA . ARG A 1 77 ? 3.842 -2.137 -5.032 1.00 91.25 77 ARG A CA 1
ATOM 611 C C . ARG A 1 77 ? 5.347 -2.291 -4.813 1.00 91.25 77 ARG A C 1
ATOM 613 O O . ARG A 1 77 ? 6.066 -2.635 -5.749 1.00 91.25 77 ARG A O 1
ATOM 620 N N . VAL A 1 78 ? 5.825 -2.022 -3.599 1.00 90.19 78 VAL A N 1
ATOM 621 C CA . VAL A 1 78 ? 7.242 -2.145 -3.232 1.00 90.19 78 VAL A CA 1
ATOM 622 C C . VAL A 1 78 ? 7.674 -3.608 -3.201 1.00 90.19 78 VAL A C 1
ATOM 624 O O . VAL A 1 78 ? 8.693 -3.935 -3.805 1.00 90.19 78 VAL A O 1
ATOM 627 N N . GLN A 1 79 ? 6.892 -4.486 -2.565 1.00 88.50 79 GLN A N 1
ATOM 628 C CA . GLN A 1 79 ? 7.137 -5.931 -2.543 1.00 88.50 79 GLN A CA 1
ATOM 629 C C . GLN A 1 79 ? 7.210 -6.490 -3.956 1.00 88.50 79 GLN A C 1
ATOM 631 O O . GLN A 1 79 ? 8.212 -7.096 -4.311 1.00 88.50 79 GLN A O 1
ATOM 636 N N . ALA A 1 80 ? 6.223 -6.182 -4.799 1.00 84.06 80 ALA A N 1
ATOM 637 C CA . ALA A 1 80 ? 6.232 -6.619 -6.184 1.00 84.06 80 ALA A CA 1
ATOM 638 C C . ALA A 1 80 ? 7.430 -6.035 -6.953 1.00 84.06 80 ALA A C 1
ATOM 640 O O . ALA A 1 80 ? 8.021 -6.726 -7.767 1.00 84.06 80 ALA A O 1
ATOM 641 N N . GLY A 1 81 ? 7.861 -4.804 -6.652 1.00 82.06 81 GLY A N 1
ATOM 642 C CA . GLY A 1 81 ? 9.102 -4.234 -7.176 1.00 82.06 81 GLY A CA 1
ATOM 643 C C . GLY A 1 81 ? 10.349 -5.049 -6.814 1.00 82.06 81 GLY A C 1
ATOM 644 O O . GLY A 1 81 ? 11.141 -5.349 -7.698 1.00 82.06 81 GLY A O 1
ATOM 645 N N . PHE A 1 82 ? 10.509 -5.454 -5.555 1.00 79.31 82 PHE A N 1
ATOM 646 C CA . PHE A 1 82 ? 11.667 -6.244 -5.113 1.00 79.31 82 PHE A CA 1
ATOM 647 C C . PHE A 1 82 ? 11.595 -7.726 -5.498 1.00 79.31 82 PHE A C 1
ATOM 649 O O . PHE A 1 82 ? 12.626 -8.335 -5.763 1.00 79.31 82 PHE A O 1
ATOM 656 N N . GLU A 1 83 ? 10.397 -8.300 -5.580 1.00 68.88 83 GLU A N 1
ATOM 657 C CA . GLU A 1 83 ? 10.177 -9.647 -6.116 1.00 68.88 83 GLU A CA 1
ATOM 658 C C . GLU A 1 83 ? 10.298 -9.673 -7.652 1.00 68.88 83 GLU A C 1
ATOM 660 O O . GLU A 1 83 ? 10.491 -10.736 -8.244 1.00 68.88 83 GLU A O 1
ATOM 665 N N . SER A 1 84 ? 10.254 -8.507 -8.317 1.00 54.12 84 SER A N 1
ATOM 666 C CA . SER A 1 84 ? 10.311 -8.367 -9.781 1.00 54.12 84 SER A CA 1
ATOM 667 C C . SER A 1 84 ? 11.680 -8.554 -10.457 1.00 54.12 84 SER A C 1
ATOM 669 O O . SER A 1 84 ? 11.892 -8.056 -11.562 1.00 54.12 84 SER A O 1
ATOM 671 N N . ASP A 1 85 ? 12.544 -9.424 -9.921 1.00 53.75 85 ASP A N 1
ATOM 672 C CA . ASP A 1 85 ? 13.223 -10.367 -10.839 1.00 53.75 85 ASP A CA 1
ATOM 673 C C . ASP A 1 85 ? 12.174 -11.184 -11.638 1.00 53.75 85 ASP A C 1
ATOM 675 O O . ASP A 1 85 ? 12.433 -11.700 -12.728 1.00 53.75 85 ASP A O 1
ATOM 679 N N . TRP A 1 86 ? 10.940 -11.246 -11.128 1.00 50.47 86 TRP A N 1
ATOM 680 C CA . TRP A 1 86 ? 9.728 -11.596 -11.851 1.00 50.47 86 TRP A CA 1
ATOM 681 C C . TRP A 1 86 ? 9.484 -10.685 -13.069 1.00 50.47 86 TRP A C 1
ATOM 683 O O . TRP A 1 86 ? 9.121 -9.512 -12.955 1.00 50.47 86 TRP A O 1
ATOM 693 N N . ARG A 1 87 ? 9.632 -11.244 -14.277 1.00 54.75 87 ARG A N 1
ATOM 694 C CA . ARG A 1 87 ? 9.199 -10.588 -15.521 1.00 54.75 87 ARG A CA 1
ATOM 695 C C . ARG A 1 87 ? 7.692 -10.340 -15.422 1.00 54.75 87 ARG A C 1
ATOM 697 O O . ARG A 1 87 ? 6.935 -11.292 -15.328 1.00 54.75 87 ARG A O 1
ATOM 704 N N . TRP A 1 88 ? 7.243 -9.093 -15.526 1.00 53.53 88 TRP A N 1
ATOM 705 C CA . TRP A 1 88 ? 5.812 -8.739 -15.480 1.00 53.53 88 TRP A CA 1
ATOM 706 C C . TRP A 1 88 ? 4.954 -9.401 -16.575 1.00 53.53 88 TRP A C 1
ATOM 708 O O . TRP A 1 88 ? 3.737 -9.460 -16.453 1.00 53.53 88 TRP A O 1
ATOM 718 N N . GLU A 1 89 ? 5.588 -9.930 -17.625 1.00 54.91 89 GLU A N 1
ATOM 719 C CA . GLU A 1 89 ? 4.949 -10.743 -18.670 1.00 54.91 89 GLU A CA 1
ATOM 720 C C . GLU A 1 89 ? 5.042 -12.264 -18.422 1.00 54.91 89 GLU A C 1
ATOM 722 O O . GLU A 1 89 ? 4.461 -13.051 -19.171 1.00 54.91 89 GLU A O 1
ATOM 727 N N . ALA A 1 90 ? 5.773 -12.720 -17.399 1.00 49.28 90 ALA A N 1
ATOM 728 C CA . ALA A 1 90 ? 5.822 -14.131 -17.028 1.00 49.28 90 ALA A CA 1
ATOM 729 C C . ALA A 1 90 ? 4.472 -14.537 -16.424 1.00 49.28 90 ALA A C 1
ATOM 731 O O . ALA A 1 90 ? 4.133 -14.169 -15.302 1.00 49.28 90 ALA A O 1
ATOM 732 N N . GLY A 1 91 ? 3.694 -15.272 -17.217 1.00 51.47 91 GLY A N 1
ATOM 733 C CA . GLY A 1 91 ? 2.325 -15.681 -16.900 1.00 51.47 91 GLY A CA 1
ATOM 734 C C . GLY A 1 91 ? 1.340 -15.420 -18.041 1.00 51.47 91 GLY A C 1
ATOM 735 O O . GLY A 1 91 ? 0.280 -16.037 -18.073 1.00 51.47 91 GLY A O 1
ATOM 736 N N . VAL A 1 92 ? 1.696 -14.575 -19.015 1.00 50.78 92 VAL A N 1
ATOM 737 C CA . VAL A 1 92 ? 0.931 -14.454 -20.261 1.00 50.78 92 VAL A CA 1
ATOM 738 C C . VAL A 1 92 ? 1.358 -15.587 -21.190 1.00 50.78 92 VAL A C 1
ATOM 740 O O . VAL A 1 92 ? 2.439 -15.549 -21.781 1.00 50.78 92 VAL A O 1
ATOM 743 N N . ASP A 1 93 ? 0.520 -16.615 -21.326 1.00 51.31 93 ASP A N 1
ATOM 744 C CA . ASP A 1 93 ? 0.709 -17.612 -22.378 1.00 51.31 93 ASP A CA 1
ATOM 745 C C . ASP A 1 93 ? 0.350 -16.998 -23.737 1.00 51.31 93 ASP A C 1
ATOM 747 O O . ASP A 1 93 ? -0.777 -17.091 -24.221 1.00 51.31 93 ASP A O 1
ATOM 751 N N . LEU A 1 94 ? 1.337 -16.365 -24.373 1.00 56.12 94 LEU A N 1
ATOM 752 C CA . LEU A 1 94 ? 1.221 -15.817 -25.728 1.00 56.12 94 LEU A CA 1
ATOM 753 C C . LEU A 1 94 ? 0.959 -16.898 -26.798 1.00 56.12 94 LEU A C 1
ATOM 755 O O . LEU A 1 94 ? 0.769 -16.560 -27.964 1.00 56.12 94 LEU A O 1
ATOM 759 N N . ARG A 1 95 ? 0.983 -18.193 -26.445 1.00 50.81 95 ARG A N 1
ATOM 760 C CA . ARG A 1 95 ? 0.709 -19.308 -27.363 1.00 50.81 95 ARG A CA 1
ATOM 761 C C . ARG A 1 95 ? -0.682 -19.903 -27.197 1.00 50.81 95 ARG A C 1
ATOM 763 O O . ARG A 1 95 ? -1.029 -20.774 -28.001 1.00 50.81 95 ARG A O 1
ATOM 770 N N . ASN A 1 96 ? -1.487 -19.441 -26.240 1.00 51.16 96 ASN A N 1
ATOM 771 C CA . ASN A 1 96 ? -2.854 -19.922 -26.105 1.00 51.16 96 ASN A CA 1
ATOM 772 C C . ASN A 1 96 ? -3.759 -19.339 -27.207 1.00 51.16 96 ASN A C 1
ATOM 774 O O . ASN A 1 96 ? -4.487 -18.373 -27.008 1.00 51.16 96 ASN A O 1
ATOM 778 N N . HIS A 1 97 ? -3.735 -19.974 -28.379 1.00 50.75 97 HIS A N 1
ATOM 779 C CA . HIS A 1 97 ? -4.693 -19.766 -29.469 1.00 50.75 97 HIS A CA 1
ATOM 780 C C . HIS A 1 97 ? -6.056 -20.450 -29.200 1.00 50.75 97 HIS 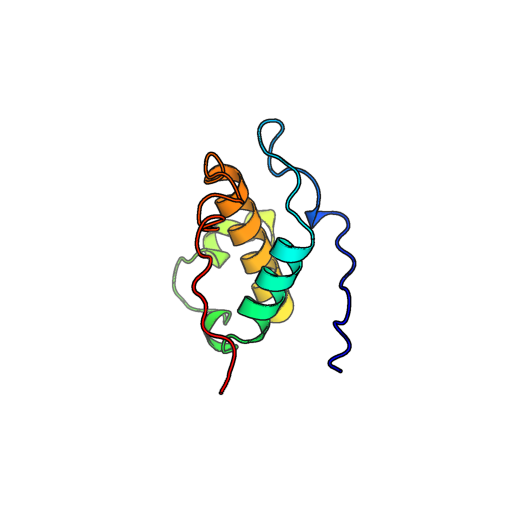A C 1
ATOM 782 O O . HIS A 1 97 ? -6.843 -20.630 -30.126 1.00 50.75 97 HIS A O 1
ATOM 788 N N . HIS A 1 98 ? -6.340 -20.869 -27.958 1.00 47.25 98 HIS A N 1
ATOM 789 C CA . HIS A 1 98 ? -7.506 -21.682 -27.594 1.00 47.25 98 HIS A CA 1
ATOM 790 C C . HIS A 1 98 ? -8.253 -21.179 -26.349 1.00 47.25 98 HIS A C 1
ATOM 792 O O . HIS A 1 98 ? -8.754 -21.977 -25.559 1.00 47.25 98 HIS A O 1
ATOM 798 N N . SER A 1 99 ? -8.408 -19.868 -26.180 1.00 39.81 99 SER A N 1
ATOM 799 C CA . SER A 1 99 ? -9.534 -19.372 -25.376 1.00 39.81 99 SER A CA 1
ATOM 800 C C . SER A 1 99 ? -10.805 -19.480 -26.230 1.00 39.81 99 SER A C 1
ATOM 802 O O . SER A 1 99 ? -10.851 -18.845 -27.285 1.00 39.81 99 SER A O 1
ATOM 804 N N . PRO A 1 100 ? -11.813 -20.297 -25.866 1.00 42.09 100 PRO A N 1
ATOM 805 C CA . PRO A 1 100 ? -13.045 -20.363 -26.632 1.00 42.09 100 PRO A CA 1
ATOM 806 C C . PRO A 1 100 ? -13.879 -19.120 -26.320 1.00 42.09 100 PRO A C 1
ATOM 808 O O . PRO A 1 100 ? -14.507 -19.022 -25.266 1.00 42.09 100 PRO A O 1
ATOM 811 N N . ASP A 1 101 ? -13.883 -18.178 -27.255 1.00 42.81 101 ASP A N 1
ATOM 812 C CA . ASP A 1 101 ? -14.962 -17.210 -27.370 1.00 42.81 101 ASP A CA 1
ATOM 813 C C . ASP A 1 101 ? -16.252 -17.969 -27.711 1.00 42.81 101 ASP A C 1
ATOM 815 O O . ASP A 1 101 ? -16.358 -18.625 -28.745 1.00 42.81 101 ASP A O 1
ATOM 819 N N . SER A 1 102 ? -17.211 -17.885 -26.792 1.00 39.03 102 SER A N 1
ATOM 820 C CA . SER A 1 102 ? -18.653 -17.794 -27.041 1.00 39.03 102 SER A CA 1
ATOM 821 C C . SER A 1 102 ? -19.222 -18.468 -28.302 1.00 39.03 102 SER A C 1
ATOM 823 O O . SER A 1 102 ? -19.222 -17.872 -29.381 1.00 39.03 102 SER A O 1
ATOM 825 N N . HIS A 1 103 ? -19.894 -19.605 -28.093 1.00 38.66 103 HIS A N 1
ATOM 826 C CA . HIS A 1 103 ? -21.189 -19.919 -28.707 1.00 38.66 103 HIS A CA 1
ATOM 827 C C . HIS A 1 103 ? -22.126 -20.519 -27.660 1.00 38.66 103 HIS A C 1
ATOM 829 O O . HIS A 1 103 ? -21.651 -21.365 -26.870 1.00 38.66 103 HIS A O 1
#